Protein AF-A0A060TEN9-F1 (afdb_monomer)

Nearest PDB structures (foldseek):
  7zm7-assembly1_c  TM=8.994E-01  e=2.146E-03  Thermochaetoides thermophila DSM 1495
  7zmg-assembly1_c  TM=8.873E-01  e=2.466E-03  Thermochaetoides thermophila DSM 1495
  6yj4-assembly1_k  TM=8.366E-01  e=6.074E-03  Yarrowia lipolytica

Structure (mmCIF, N/CA/C/O backbone):
data_AF-A0A060TEN9-F1
#
_entry.id   AF-A0A060TEN9-F1
#
loop_
_atom_site.group_PDB
_atom_site.id
_atom_site.type_symbol
_atom_site.label_atom_id
_atom_site.label_alt_id
_atom_site.label_comp_id
_atom_site.label_asym_id
_atom_site.label_entity_id
_atom_site.label_seq_id
_atom_site.pdbx_PDB_ins_code
_atom_site.Cartn_x
_atom_site.Cartn_y
_atom_site.Cartn_z
_atom_site.occupancy
_atom_site.B_iso_or_equiv
_atom_site.auth_seq_id
_atom_site.auth_comp_id
_atom_site.auth_asym_id
_atom_site.auth_atom_id
_atom_site.pdbx_PDB_model_num
ATOM 1 N N . MET A 1 1 ? 3.018 4.142 -26.968 1.00 52.53 1 MET A N 1
ATOM 2 C CA . MET A 1 1 ? 3.911 4.101 -28.144 1.00 52.53 1 MET A CA 1
ATOM 3 C C . MET A 1 1 ? 4.355 2.657 -28.297 1.00 52.53 1 MET A C 1
ATOM 5 O O . MET A 1 1 ? 4.755 2.095 -27.281 1.00 52.53 1 MET A O 1
ATOM 9 N N . PRO A 1 2 ? 4.187 2.017 -29.462 1.00 63.25 2 PRO A N 1
ATOM 10 C CA . PRO A 1 2 ? 4.659 0.652 -29.636 1.00 63.25 2 PRO A CA 1
ATOM 11 C C . PRO A 1 2 ? 6.185 0.660 -29.512 1.00 63.25 2 PRO A C 1
ATOM 13 O O . PRO A 1 2 ? 6.846 1.477 -30.151 1.00 63.25 2 PRO A O 1
ATOM 16 N N 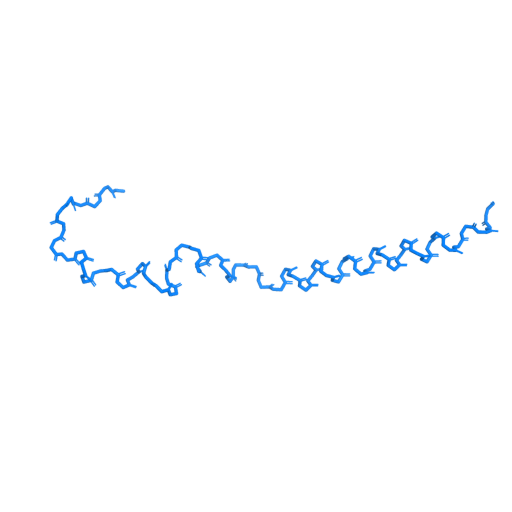. SER A 1 3 ? 6.732 -0.196 -28.648 1.00 65.38 3 SER A N 1
ATOM 17 C CA . SER A 1 3 ? 8.176 -0.440 -28.635 1.00 65.38 3 SER A CA 1
ATOM 18 C C . SER A 1 3 ? 8.565 -1.056 -29.985 1.00 65.38 3 SER A C 1
ATOM 20 O O . SER A 1 3 ? 7.774 -1.851 -30.510 1.00 65.38 3 SER A O 1
ATOM 22 N N . PRO A 1 4 ? 9.722 -0.710 -30.580 1.00 73.31 4 PRO A N 1
ATOM 23 C CA . PRO A 1 4 ? 10.197 -1.374 -31.786 1.00 73.31 4 PRO A CA 1
ATOM 24 C C . PRO A 1 4 ? 10.157 -2.892 -31.585 1.00 73.31 4 PRO A C 1
ATOM 26 O O . PRO A 1 4 ? 10.648 -3.398 -30.579 1.00 73.31 4 PRO A O 1
ATOM 29 N N . SER A 1 5 ? 9.571 -3.623 -32.538 1.00 70.56 5 SER A N 1
ATOM 30 C CA . SER A 1 5 ? 9.336 -5.076 -32.438 1.00 70.56 5 SER A CA 1
ATOM 31 C C . SER A 1 5 ? 10.602 -5.906 -32.168 1.00 70.56 5 SER A C 1
ATOM 33 O O . SER A 1 5 ? 10.489 -7.087 -31.855 1.00 70.56 5 SER A O 1
ATOM 35 N N . ASN A 1 6 ? 11.790 -5.319 -32.322 1.00 74.88 6 ASN A N 1
ATOM 36 C CA . ASN A 1 6 ? 13.073 -5.986 -32.160 1.00 74.88 6 ASN A CA 1
ATOM 37 C C . ASN A 1 6 ? 14.099 -5.054 -31.497 1.00 74.88 6 ASN A C 1
ATOM 39 O O . ASN A 1 6 ? 15.185 -4.821 -32.024 1.00 74.88 6 ASN A O 1
ATOM 43 N N . ASP A 1 7 ? 13.727 -4.457 -30.364 1.00 84.00 7 ASP A N 1
ATOM 44 C CA . ASP A 1 7 ? 14.653 -3.634 -29.586 1.00 84.00 7 ASP A CA 1
ATOM 45 C C . ASP A 1 7 ? 15.838 -4.483 -29.059 1.00 84.00 7 ASP A C 1
ATOM 47 O O . ASP A 1 7 ? 15.635 -5.364 -28.212 1.00 84.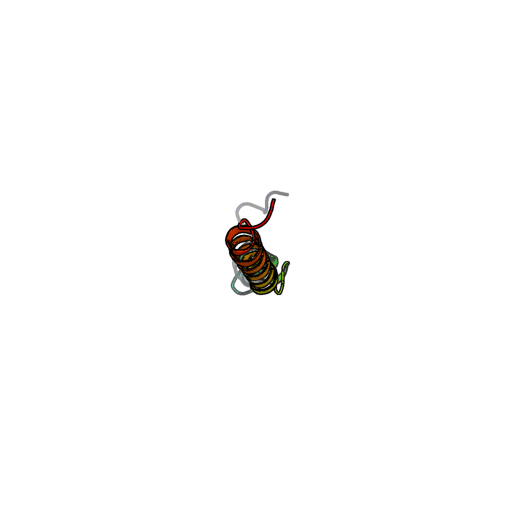00 7 ASP A O 1
ATOM 51 N N . PRO A 1 8 ? 17.087 -4.225 -29.507 1.00 87.94 8 PRO A N 1
ATOM 52 C CA . PRO A 1 8 ? 18.267 -4.970 -29.061 1.00 87.94 8 PRO A CA 1
ATOM 53 C C . PRO A 1 8 ? 18.575 -4.764 -27.570 1.00 87.94 8 PRO A C 1
AT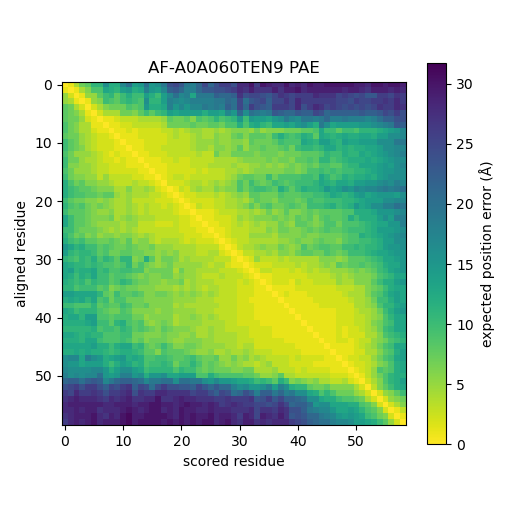OM 55 O O . PRO A 1 8 ? 19.325 -5.547 -26.973 1.00 87.94 8 PRO A O 1
ATOM 58 N N . TRP A 1 9 ? 17.996 -3.736 -26.945 1.00 88.38 9 TRP A N 1
ATOM 59 C CA . TRP A 1 9 ? 18.171 -3.425 -25.532 1.00 88.38 9 TRP A CA 1
ATOM 60 C C . TRP A 1 9 ? 17.030 -3.914 -24.644 1.00 88.38 9 TRP A C 1
ATOM 62 O O . TRP A 1 9 ? 17.159 -3.813 -23.423 1.00 88.38 9 TRP A O 1
ATOM 72 N N . ALA A 1 10 ? 15.994 -4.551 -25.194 1.00 86.44 10 ALA A N 1
ATOM 73 C CA . ALA A 1 10 ? 14.829 -4.999 -24.429 1.00 86.44 10 ALA A CA 1
ATOM 74 C C . ALA A 1 10 ? 15.217 -5.847 -23.204 1.00 86.44 10 ALA A C 1
ATOM 76 O O . ALA A 1 10 ? 14.699 -5.654 -22.104 1.00 86.44 10 ALA A O 1
ATOM 77 N N . ARG A 1 1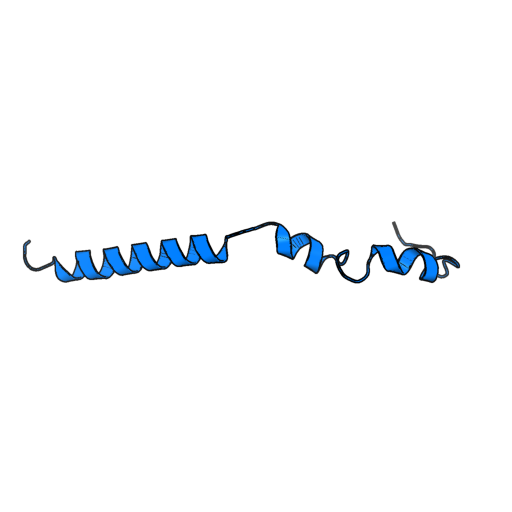1 ? 16.208 -6.739 -23.353 1.00 84.75 11 ARG A N 1
ATOM 78 C CA . ARG A 1 11 ? 16.740 -7.546 -22.240 1.00 84.75 11 ARG A CA 1
ATOM 79 C C . ARG A 1 11 ? 17.462 -6.701 -21.186 1.00 84.75 11 ARG A C 1
ATOM 81 O O . ARG A 1 11 ? 17.371 -7.011 -20.002 1.00 84.75 11 ARG A O 1
ATOM 88 N N . LYS A 1 12 ? 18.172 -5.645 -21.597 1.00 88.06 12 LYS A N 1
ATOM 89 C CA . LYS A 1 12 ? 18.829 -4.705 -20.676 1.00 88.06 12 LYS A CA 1
ATOM 90 C C . LYS A 1 12 ? 17.832 -3.800 -19.960 1.00 88.06 12 LYS A C 1
ATOM 92 O O . LYS A 1 12 ? 18.125 -3.382 -18.848 1.00 88.06 12 LYS A O 1
ATOM 97 N N . GLU A 1 13 ? 16.683 -3.497 -20.555 1.00 88.62 13 GLU A N 1
ATOM 98 C CA . GLU A 1 13 ? 15.645 -2.670 -19.923 1.00 88.62 13 GLU A CA 1
ATOM 99 C C . GLU A 1 13 ? 14.638 -3.479 -19.094 1.00 88.62 13 GLU A C 1
ATOM 101 O O . GLU A 1 13 ? 13.896 -2.913 -18.291 1.00 88.62 13 GLU A O 1
ATOM 106 N N . ALA A 1 14 ? 14.639 -4.807 -19.236 1.00 88.00 14 ALA A N 1
ATOM 107 C CA . ALA A 1 14 ? 13.660 -5.697 -18.624 1.00 88.00 14 ALA A CA 1
ATOM 108 C C . ALA A 1 14 ? 13.565 -5.566 -17.091 1.00 88.00 14 ALA A C 1
ATOM 110 O O . ALA A 1 14 ? 12.471 -5.665 -16.533 1.00 88.00 14 ALA A O 1
ATOM 111 N N . TRP A 1 15 ? 14.673 -5.262 -16.402 1.00 88.12 15 TRP A N 1
ATOM 112 C CA . TRP A 1 15 ? 14.689 -5.070 -14.944 1.00 88.12 15 TRP A CA 1
ATOM 113 C C . TRP A 1 15 ? 13.752 -3.946 -14.472 1.00 88.12 15 TRP A C 1
ATOM 115 O O . TRP A 1 15 ? 13.225 -4.022 -13.363 1.00 88.12 15 TRP A O 1
ATOM 125 N N . ARG A 1 16 ? 13.477 -2.936 -15.314 1.00 88.94 16 ARG A N 1
ATOM 126 C CA . ARG A 1 16 ? 12.591 -1.800 -14.986 1.00 88.94 16 ARG A CA 1
ATOM 127 C C . ARG A 1 16 ? 11.124 -2.199 -14.822 1.00 88.94 16 ARG A C 1
ATOM 129 O O . ARG A 1 16 ? 10.335 -1.441 -14.257 1.00 88.94 16 ARG A O 1
ATOM 136 N N . TYR A 1 17 ? 10.745 -3.361 -15.343 1.00 86.12 17 TYR A N 1
ATOM 137 C CA . TYR A 1 17 ? 9.365 -3.851 -15.352 1.00 86.12 17 TYR A CA 1
ATOM 138 C C . TYR A 1 17 ? 9.209 -5.188 -14.621 1.00 86.12 17 TYR A C 1
ATOM 140 O O . TYR A 1 17 ? 8.111 -5.742 -14.588 1.00 86.12 17 TYR A O 1
ATOM 148 N N . GLN A 1 18 ? 10.286 -5.693 -14.020 1.00 86.06 18 GLN A N 1
ATOM 149 C CA . GLN A 1 18 ? 10.316 -6.946 -13.271 1.00 86.06 18 GLN A CA 1
ATOM 150 C C . GLN A 1 18 ? 10.401 -6.693 -11.758 1.00 86.06 18 GLN A C 1
ATOM 152 O O . GLN A 1 18 ? 10.693 -5.588 -11.295 1.00 86.06 18 GLN A O 1
ATOM 157 N N . GLY A 1 19 ? 10.097 -7.728 -10.970 1.00 86.19 19 GLY A N 1
ATOM 158 C CA . GLY A 1 19 ? 10.175 -7.684 -9.509 1.00 86.19 19 GLY A CA 1
ATOM 159 C C . GLY A 1 19 ? 9.275 -6.602 -8.882 1.00 86.19 19 GLY A C 1
ATOM 160 O O . GLY A 1 19 ? 8.073 -6.567 -9.174 1.00 86.19 19 GLY A O 1
ATOM 161 N N . PRO A 1 20 ? 9.801 -5.714 -8.015 1.00 83.56 20 PRO A N 1
ATOM 162 C CA . PRO A 1 20 ? 9.000 -4.700 -7.319 1.00 83.56 20 PRO A CA 1
ATOM 163 C C . PRO A 1 20 ? 8.401 -3.641 -8.259 1.00 83.56 20 PRO A C 1
ATOM 165 O O . PRO A 1 20 ? 7.446 -2.967 -7.886 1.00 83.56 20 PRO A O 1
ATOM 168 N N . PHE A 1 21 ? 8.902 -3.515 -9.491 1.00 85.69 21 PHE A N 1
ATOM 169 C CA . PHE A 1 21 ? 8.473 -2.481 -10.437 1.00 85.69 21 PHE A CA 1
ATOM 170 C C . PHE A 1 21 ? 7.350 -2.913 -11.385 1.00 85.69 21 PHE A C 1
ATOM 172 O O . PHE A 1 21 ? 6.956 -2.134 -12.261 1.00 85.69 21 PHE A O 1
ATOM 179 N N . THR A 1 22 ? 6.810 -4.122 -11.216 1.00 86.31 22 THR A N 1
ATOM 180 C CA . THR A 1 22 ? 5.643 -4.596 -11.975 1.00 86.31 22 THR A CA 1
ATOM 181 C C . THR A 1 22 ? 4.418 -3.717 -11.712 1.00 86.31 22 THR A C 1
ATOM 183 O O . THR A 1 22 ? 4.287 -3.102 -10.652 1.00 86.31 22 THR A O 1
ATOM 186 N N . ARG A 1 23 ? 3.477 -3.666 -12.666 1.00 84.12 23 ARG A N 1
ATOM 187 C CA . ARG A 1 23 ? 2.244 -2.865 -12.524 1.00 84.12 23 ARG A CA 1
ATOM 188 C C . ARG A 1 23 ? 1.497 -3.200 -11.231 1.00 84.12 23 ARG A C 1
ATOM 190 O O . ARG A 1 23 ? 1.118 -2.289 -10.511 1.00 84.12 23 ARG A O 1
ATOM 197 N N . ALA A 1 24 ? 1.350 -4.485 -10.914 1.00 84.75 24 ALA A N 1
ATOM 198 C CA . ALA A 1 24 ? 0.663 -4.941 -9.708 1.00 84.75 24 ALA A CA 1
ATOM 199 C C . ALA A 1 24 ? 1.369 -4.493 -8.416 1.00 84.75 24 ALA A C 1
ATOM 201 O O . ALA A 1 24 ? 0.717 -4.001 -7.497 1.00 84.75 24 ALA A O 1
ATOM 202 N N . ASN A 1 25 ? 2.700 -4.590 -8.355 1.00 84.50 25 ASN A N 1
ATOM 203 C CA . ASN A 1 25 ? 3.452 -4.215 -7.156 1.00 84.50 25 ASN A CA 1
ATOM 204 C C . ASN A 1 25 ? 3.438 -2.705 -6.887 1.00 84.50 25 ASN A C 1
ATOM 206 O O . ASN A 1 25 ? 3.448 -2.307 -5.725 1.00 84.50 25 ASN A O 1
ATOM 210 N N . ARG A 1 26 ? 3.304 -1.868 -7.925 1.00 83.31 26 ARG A N 1
ATOM 211 C CA . ARG A 1 26 ? 3.087 -0.418 -7.758 1.00 83.31 26 ARG A CA 1
ATOM 212 C C . ARG A 1 26 ? 1.772 -0.104 -7.037 1.00 83.31 26 ARG A C 1
ATOM 214 O O . ARG A 1 26 ? 1.733 0.812 -6.226 1.00 83.31 26 ARG A O 1
ATOM 221 N N . PHE A 1 27 ? 0.714 -0.874 -7.299 1.00 86.62 27 PHE A N 1
ATOM 222 C CA . PHE A 1 27 ? -0.590 -0.687 -6.650 1.00 86.62 27 PHE A CA 1
ATOM 223 C C . PHE A 1 27 ? -0.690 -1.359 -5.279 1.00 86.62 27 PHE A C 1
ATOM 225 O O . PHE A 1 27 ? -1.492 -0.949 -4.450 1.00 86.62 27 PHE A O 1
ATOM 232 N N . LYS A 1 28 ? 0.149 -2.354 -4.982 1.00 83.75 28 LYS A N 1
ATOM 233 C CA . LYS A 1 28 ? 0.122 -3.055 -3.690 1.00 83.75 28 LYS A CA 1
ATOM 234 C C . LYS A 1 28 ? 0.363 -2.127 -2.486 1.00 83.75 28 LYS A C 1
ATOM 236 O O . LYS A 1 28 ? -0.107 -2.422 -1.394 1.00 83.75 28 LYS A O 1
ATOM 241 N N . GLY A 1 29 ? 1.065 -1.010 -2.686 1.00 82.69 29 GLY A N 1
ATOM 242 C CA . GLY A 1 29 ? 1.307 0.011 -1.663 1.00 82.69 29 GLY A CA 1
ATOM 243 C C . GLY A 1 29 ? 0.397 1.240 -1.734 1.00 82.69 29 GLY A C 1
ATOM 244 O O . GLY A 1 29 ? 0.593 2.153 -0.942 1.00 82.69 29 GLY A O 1
ATOM 245 N N . SER A 1 30 ? -0.568 1.313 -2.660 1.00 87.19 30 SER A N 1
ATOM 246 C CA . SER A 1 30 ? -1.365 2.539 -2.841 1.00 87.19 30 SER A CA 1
ATOM 247 C C . SER A 1 30 ? -2.359 2.791 -1.708 1.00 87.19 30 SER A C 1
ATOM 249 O O . SER A 1 30 ? -2.800 3.920 -1.527 1.00 87.19 30 SER A O 1
ATOM 251 N N . LEU A 1 31 ? -2.735 1.747 -0.966 1.00 87.56 31 LEU A N 1
ATOM 252 C CA . LEU A 1 31 ? -3.752 1.806 0.082 1.00 87.56 31 LEU A CA 1
ATOM 253 C C . LEU A 1 31 ? -3.237 1.143 1.367 1.00 87.56 31 LEU A C 1
ATOM 255 O O . LEU A 1 31 ? -3.724 0.077 1.766 1.00 87.56 31 LEU A O 1
ATOM 259 N N . PRO A 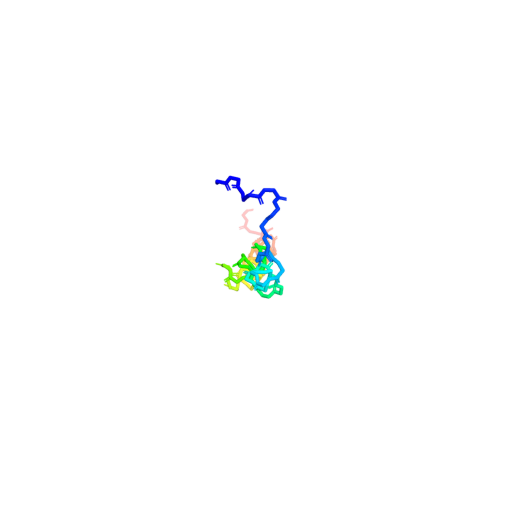1 32 ? -2.218 1.745 2.009 1.00 87.19 32 PRO A N 1
ATOM 260 C CA . PRO A 1 32 ? -1.687 1.222 3.255 1.00 87.19 32 PRO A CA 1
ATOM 261 C C . PRO A 1 32 ? -2.784 1.259 4.323 1.00 87.19 32 PRO A C 1
ATOM 263 O O . PRO A 1 32 ? -3.447 2.271 4.522 1.00 87.19 32 PRO A O 1
ATOM 266 N N . GLY A 1 33 ? -3.001 0.133 5.001 1.00 88.75 33 GLY A N 1
ATOM 267 C CA . GLY A 1 33 ? -3.950 0.067 6.111 1.00 88.75 33 GLY A CA 1
ATOM 268 C C . GLY A 1 33 ? -5.425 -0.073 5.726 1.00 88.75 33 GLY A C 1
ATOM 269 O O . GLY A 1 33 ? -6.242 -0.136 6.640 1.00 88.75 33 GLY A O 1
ATOM 270 N N . ILE A 1 34 ? -5.790 -0.220 4.440 1.00 93.19 34 ILE A N 1
ATOM 271 C CA . ILE A 1 34 ? -7.198 -0.481 4.065 1.00 93.19 34 ILE A CA 1
ATOM 272 C C . ILE A 1 34 ? -7.763 -1.712 4.777 1.00 93.19 34 ILE A C 1
ATOM 274 O O . ILE A 1 34 ? -8.901 -1.680 5.230 1.00 93.19 34 ILE A O 1
ATOM 278 N N . GLY A 1 35 ? -6.969 -2.778 4.926 1.00 92.50 35 GLY A N 1
ATOM 279 C CA . GLY A 1 35 ? -7.416 -3.983 5.628 1.00 92.50 35 GLY A CA 1
ATOM 280 C C . GLY A 1 35 ? -7.726 -3.723 7.104 1.00 92.50 35 GLY A C 1
ATOM 281 O O . GLY A 1 35 ? -8.718 -4.224 7.622 1.00 92.50 35 GLY A O 1
ATOM 282 N N . ILE A 1 36 ? -6.918 -2.889 7.764 1.00 95.56 36 ILE A N 1
ATOM 283 C CA . ILE A 1 36 ? -7.118 -2.523 9.172 1.00 95.56 36 ILE A CA 1
ATOM 284 C C . ILE A 1 36 ? -8.332 -1.603 9.306 1.00 95.56 36 ILE A C 1
ATOM 286 O O . ILE A 1 36 ? -9.182 -1.845 10.156 1.00 95.56 36 ILE A O 1
ATOM 290 N N . GLY A 1 37 ? -8.448 -0.588 8.445 1.00 95.88 37 GLY A N 1
ATOM 291 C CA . GLY A 1 37 ? -9.587 0.330 8.444 1.00 95.88 37 GLY A CA 1
ATOM 292 C C . GLY A 1 37 ? -10.912 -0.386 8.183 1.00 95.88 37 GLY A C 1
ATOM 293 O O . GLY A 1 37 ? -11.865 -0.203 8.934 1.00 95.88 37 GLY A O 1
ATOM 294 N N . ALA A 1 38 ? -10.956 -1.262 7.175 1.00 96.69 38 ALA A N 1
ATOM 295 C CA . ALA 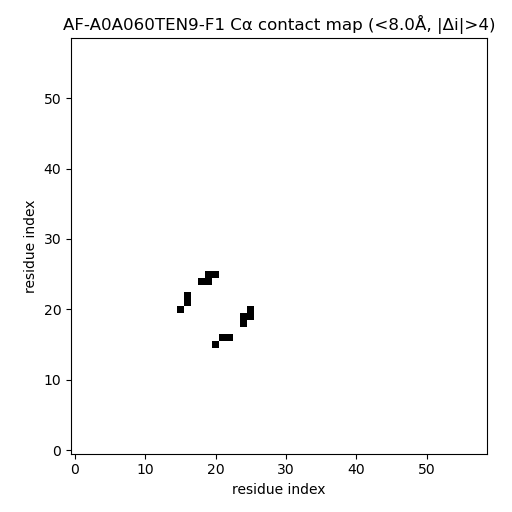A 1 38 ? -12.131 -2.080 6.886 1.00 96.69 38 ALA A CA 1
ATOM 296 C C . ALA A 1 38 ? -12.457 -3.039 8.042 1.00 96.69 38 ALA A C 1
ATOM 298 O O . ALA A 1 38 ? -13.619 -3.168 8.417 1.00 96.69 38 ALA A O 1
ATOM 299 N N . GLY A 1 39 ? -11.445 -3.670 8.645 1.00 97.25 39 GLY A N 1
ATOM 300 C CA . GLY A 1 39 ? -11.630 -4.535 9.811 1.00 97.25 39 GLY A CA 1
ATOM 301 C C . GLY A 1 39 ? -12.216 -3.789 11.011 1.00 97.25 39 GLY A C 1
ATOM 302 O O . GLY A 1 39 ? -13.210 -4.233 11.578 1.00 97.25 39 GLY A O 1
ATOM 303 N N . ALA A 1 40 ? -11.657 -2.628 11.361 1.00 97.31 40 ALA A N 1
ATOM 304 C CA . ALA A 1 40 ? -12.164 -1.789 12.446 1.00 97.31 40 ALA A CA 1
ATOM 305 C C . ALA A 1 40 ? -13.598 -1.311 12.180 1.00 97.31 40 ALA A C 1
ATOM 307 O O . ALA A 1 40 ? -14.437 -1.362 13.077 1.00 97.31 40 ALA A O 1
ATOM 308 N N . PHE A 1 41 ? -13.896 -0.909 10.942 1.00 96.25 41 PHE A N 1
ATOM 309 C CA . PHE A 1 41 ? -15.243 -0.517 10.539 1.00 96.25 41 PHE A CA 1
ATOM 310 C C . PHE A 1 41 ? -16.242 -1.667 10.710 1.00 96.25 41 PHE A C 1
ATOM 312 O O . PHE A 1 41 ? -17.283 -1.478 11.334 1.00 96.25 41 PHE A O 1
ATOM 319 N N . ILE A 1 42 ? -15.923 -2.869 10.222 1.00 97.44 42 ILE A N 1
ATOM 320 C CA . ILE A 1 42 ? -16.798 -4.040 10.372 1.00 97.44 42 ILE A CA 1
ATOM 321 C C . ILE A 1 42 ? -17.003 -4.374 11.853 1.00 97.44 42 ILE A C 1
ATOM 323 O O . ILE A 1 42 ? -18.139 -4.583 12.267 1.00 97.44 42 ILE A O 1
ATOM 327 N N . LEU A 1 43 ? -15.936 -4.386 12.658 1.00 96.75 43 LEU A N 1
ATOM 328 C CA . LEU A 1 43 ? -16.033 -4.650 14.097 1.00 96.75 43 LEU A CA 1
ATOM 329 C C . LEU A 1 43 ? -16.941 -3.640 14.805 1.00 96.75 43 LEU A C 1
ATOM 331 O O . LEU A 1 43 ? -17.762 -4.048 15.623 1.00 96.75 43 LEU A O 1
ATOM 335 N N . LEU A 1 44 ? -16.831 -2.352 14.467 1.00 95.00 44 LEU A N 1
ATOM 336 C CA . LEU A 1 44 ? -17.685 -1.308 15.027 1.00 95.00 44 LEU A CA 1
ATOM 337 C C . LEU A 1 44 ? -19.154 -1.517 14.642 1.00 95.00 44 LEU A C 1
ATOM 339 O O . LEU A 1 44 ? -20.007 -1.529 15.520 1.00 95.00 44 LEU A O 1
ATOM 343 N N . ASN A 1 45 ? -19.442 -1.760 13.360 1.00 95.25 45 ASN A N 1
ATOM 344 C CA . ASN A 1 45 ? -20.811 -2.005 12.892 1.00 95.25 45 ASN A CA 1
ATOM 345 C C . ASN A 1 45 ? -21.417 -3.248 13.551 1.00 95.25 45 ASN A C 1
ATOM 347 O O . ASN A 1 45 ? -22.576 -3.236 13.944 1.00 95.25 45 ASN A O 1
ATOM 351 N N . VAL A 1 46 ? -20.642 -4.326 13.687 1.00 95.00 46 VAL A N 1
ATOM 352 C CA . VAL A 1 46 ? -21.090 -5.554 14.355 1.00 95.00 46 VAL A CA 1
ATOM 353 C C . VAL A 1 46 ? -21.356 -5.296 15.839 1.00 95.00 46 VAL A C 1
ATOM 355 O O . VAL A 1 46 ? -22.380 -5.734 16.362 1.00 95.00 46 VAL A O 1
ATOM 35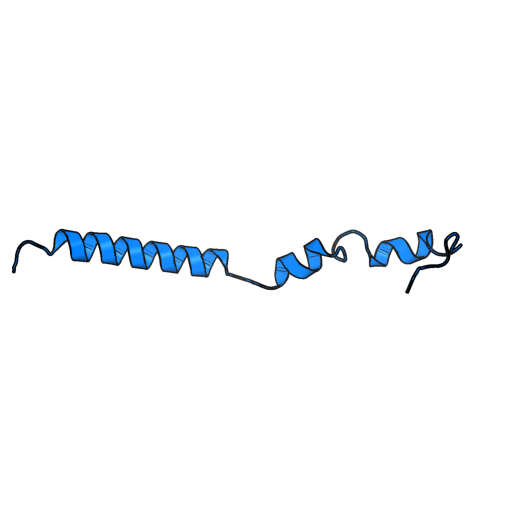8 N N . TYR A 1 47 ? -20.470 -4.560 16.513 1.00 94.38 47 TYR A N 1
ATOM 359 C CA . TYR A 1 47 ? -20.655 -4.166 17.908 1.00 94.38 47 TYR A CA 1
ATOM 360 C C . TYR A 1 47 ? -21.919 -3.315 18.098 1.00 94.38 47 TYR A C 1
ATOM 362 O O . TYR A 1 47 ? -22.734 -3.619 18.971 1.00 94.38 47 TYR A O 1
ATOM 370 N N . GLU A 1 48 ? -22.114 -2.296 17.259 1.00 88.50 48 GLU A N 1
ATOM 371 C CA . GLU A 1 48 ? -23.317 -1.460 17.253 1.00 88.50 48 GLU A CA 1
ATOM 372 C C . GLU A 1 48 ? -24.566 -2.289 16.958 1.00 88.50 48 GLU A C 1
ATOM 374 O O . GLU A 1 48 ? -25.543 -2.179 17.687 1.00 88.50 48 GLU A O 1
ATOM 379 N N . TYR A 1 49 ? -24.527 -3.179 15.966 1.00 90.75 49 TYR A N 1
ATOM 380 C CA . TYR A 1 49 ? -25.655 -4.029 15.594 1.00 90.75 49 TYR A CA 1
ATOM 381 C C 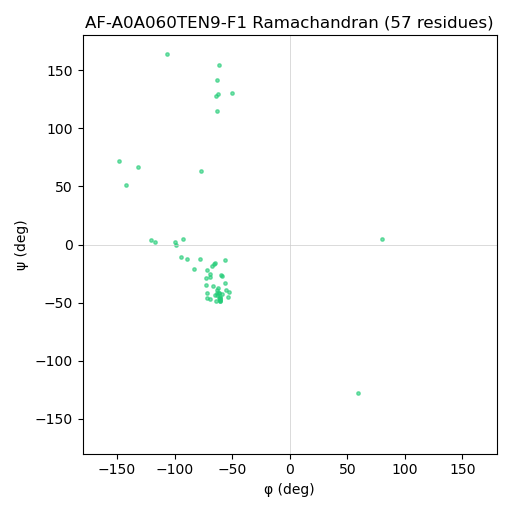. TYR A 1 49 ? -26.098 -4.943 16.740 1.00 90.75 49 TYR A C 1
ATOM 383 O O . TYR A 1 49 ? -27.289 -5.021 17.034 1.00 90.75 49 TYR A O 1
ATOM 391 N N . PHE A 1 50 ? -25.163 -5.611 17.423 1.00 89.19 50 PHE A N 1
ATOM 392 C CA . PHE A 1 50 ? -25.496 -6.483 18.552 1.00 89.19 50 PHE A CA 1
ATOM 393 C C . PHE A 1 50 ? -25.908 -5.707 19.806 1.00 89.19 50 PHE A C 1
ATOM 395 O O . PHE A 1 50 ? -26.796 -6.155 20.531 1.00 89.19 50 PHE A O 1
ATOM 402 N N . THR A 1 51 ? -25.310 -4.541 20.054 1.00 83.75 51 THR A N 1
ATOM 403 C CA . THR A 1 51 ? -25.669 -3.693 21.202 1.00 83.75 51 THR A CA 1
ATOM 404 C C . THR A 1 51 ? -27.030 -3.026 20.996 1.00 83.75 51 THR A C 1
ATOM 406 O O . THR A 1 51 ? -27.845 -3.011 21.915 1.00 83.75 51 THR A O 1
ATOM 409 N N . ALA A 1 52 ? -27.312 -2.537 19.786 1.00 74.19 52 ALA A N 1
ATOM 410 C CA . ALA A 1 52 ? -28.598 -1.953 19.418 1.00 74.19 52 ALA A CA 1
ATOM 411 C C . ALA A 1 52 ? -29.705 -3.018 19.369 1.00 74.19 52 ALA A C 1
ATOM 413 O O . ALA A 1 52 ? -30.741 -2.843 20.000 1.00 74.19 52 ALA A O 1
ATOM 414 N N . SER A 1 53 ? -29.462 -4.171 18.732 1.00 65.88 53 SER A N 1
ATOM 415 C CA . SER A 1 53 ? -30.450 -5.266 18.665 1.00 65.88 53 SER A CA 1
ATOM 416 C C . SER A 1 53 ? -30.682 -5.952 20.020 1.00 65.88 53 SER A C 1
ATOM 418 O O . SER A 1 53 ? -31.745 -6.515 20.256 1.00 65.88 53 SER A O 1
ATOM 420 N N . GLY A 1 54 ? -29.705 -5.920 20.934 1.00 60.44 54 GLY A N 1
ATOM 421 C CA . GLY A 1 54 ? -29.866 -6.389 22.317 1.00 60.44 54 GLY A CA 1
ATOM 422 C C . GLY A 1 54 ? -30.604 -5.400 23.234 1.00 60.44 54 GLY A C 1
ATOM 423 O O . GLY A 1 54 ? -30.989 -5.777 24.347 1.00 60.44 54 GLY A O 1
ATOM 424 N N . GLY A 1 55 ? -30.790 -4.157 22.770 1.00 56.28 55 GLY A N 1
ATOM 425 C CA . GLY A 1 55 ? -31.453 -3.051 23.465 1.00 56.28 55 GLY A CA 1
ATOM 426 C C . GLY A 1 55 ? -32.943 -2.884 23.150 1.00 56.28 55 GLY A C 1
ATOM 427 O O . GLY A 1 55 ? -33.625 -2.181 23.895 1.00 56.28 55 GLY A O 1
ATOM 428 N N . ASP A 1 56 ? -33.481 -3.582 22.142 1.00 54.56 56 ASP A N 1
ATOM 429 C CA . ASP A 1 56 ? -34.917 -3.599 21.812 1.00 54.56 56 ASP A CA 1
ATOM 430 C C . ASP A 1 56 ? -35.716 -4.489 22.781 1.00 54.56 56 ASP A C 1
ATOM 432 O O . ASP A 1 56 ? -36.328 -5.501 22.437 1.00 54.56 56 ASP A O 1
ATOM 436 N N . LYS A 1 57 ? -35.694 -4.072 24.050 1.00 53.50 57 LYS A N 1
ATOM 437 C CA . LYS A 1 57 ? -36.661 -4.444 25.092 1.00 53.50 57 LYS A CA 1
ATOM 438 C C . LYS A 1 57 ? -37.438 -3.235 25.621 1.00 53.50 57 LYS A C 1
ATOM 440 O O . LYS A 1 57 ? -38.213 -3.408 26.553 1.00 53.50 57 LYS A O 1
ATOM 445 N N . HIS A 1 58 ? -37.223 -2.028 25.092 1.00 44.72 58 HIS A N 1
ATOM 446 C CA . HIS A 1 58 ? -37.902 -0.823 25.574 1.00 44.72 58 HIS A CA 1
ATOM 447 C C . HIS A 1 58 ? -38.136 0.207 24.461 1.00 44.72 58 HIS A C 1
ATOM 449 O O . HIS A 1 58 ? -37.525 1.269 24.471 1.00 44.72 58 HIS A O 1
ATOM 455 N N . HIS A 1 59 ? -39.064 -0.099 23.555 1.00 46.47 59 HIS A N 1
ATOM 456 C CA . HIS A 1 59 ? -40.123 0.824 23.137 1.00 46.47 59 HIS A CA 1
ATOM 457 C C . HIS A 1 59 ? -41.431 0.033 23.068 1.00 46.47 59 HIS A C 1
ATOM 459 O O . HIS A 1 59 ? -41.380 -1.130 22.606 1.00 46.47 59 HIS A O 1
#

Solvent-accessible surface area (backbone atoms only — not comparable to full-atom values): 3759 Å² total; per-residue (Å²): 131,86,72,67,96,76,54,90,53,51,78,78,54,44,68,68,55,38,78,74,52,22,75,67,50,60,55,71,66,72,58,78,60,51,71,56,54,52,48,52,50,52,52,50,51,51,52,49,50,54,55,53,67,70,53,76,83,77,129

Sequence (59 aa):
MPSPSNDPWARKEAWRYQGPFTRANRFKGSLPGIGIGAGAFILLNVYEYFTASGGDKHH

InterPro domains:
  IPR012576 NADH dehydrogenase [ubiquinone] 1 beta subcomplex subunit 3 [PF08122] (6-59)

Radius of gyration: 24.76 Å; Cα contacts (8 Å, |Δi|>4): 7; chains: 1; bounding box: 59×12×58 Å

pLDDT: mean 82.61, std 13.5, range [44.72, 97.44]

Secondary structure (DSSP, 8-state):
-PPPTT-TTHHHHGGGGSGGGSHHHHHHTSSTTHHHHHHHHHHHHHHHHHHHHTTTT--

Organism: Blastobotrys adeninivorans (NCBI:txid409370)

Mean predicted aligned error: 9.89 Å

Foldseek 3Di:
DDDPPCPVCCVVCVVCCDDCNPPVNVVVPVDPCPVVVVVVVVVVVVVCV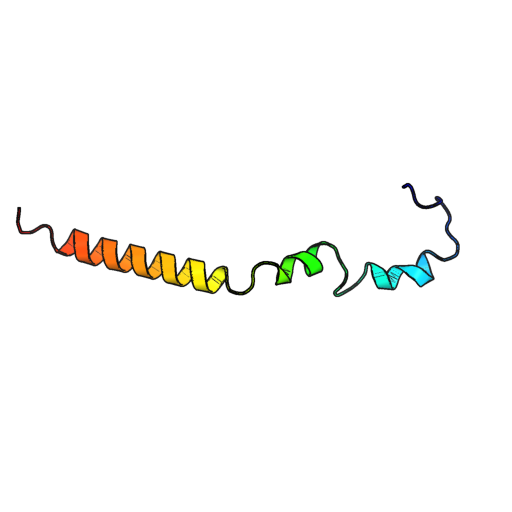CVVVVPPPPD